Protein AF-A0A9Y3VYT7-F1 (afdb_monomer_lite)

pLDDT: mean 83.08, std 15.8, range [32.94, 96.81]

Sequence (176 aa):
MLEHIPSLMNGIKMIHVVSQYYNTSERMSSLLLKVTNQMISTLRSYLLQGVRRVWEHSRPVLLQRISDCCNLNAAYQRSFHSVRDKLRENPENRQFDFSENYIFGKFDSFCRHLEKMADMASTLESLAALQSMKVEGVEKICVRYQTIVSTTESKTCDVLDQRKLEVTSRGNNRIR

Foldseek 3Di:
DLVCLLVVLVVLVCCCQPPPVNVDQVNSLVVLQVVLVVLLVVLLCVCCPPHPFNVVDDLVVLVVSLVVLVSSLVSNVVSNVVSQVVQVVDVVTRHNPYDPCSNCVVSVVVSVLSVVVNVVSVVLVVCVVLVVDPDPPSVVVVVVSVVVVVVVRVVSRVVSVPVPPPVVVVPPDDDD

Structure (mmCIF, N/CA/C/O backbone):
data_AF-A0A9Y3VYT7-F1
#
_entry.id   AF-A0A9Y3VYT7-F1
#
loop_
_atom_site.group_PDB
_atom_site.id
_atom_site.type_symbol
_atom_site.label_atom_id
_atom_site.label_alt_id
_atom_site.label_comp_id
_atom_site.label_asym_id
_atom_site.label_entity_id
_atom_site.label_seq_id
_atom_site.pdbx_PDB_ins_code
_atom_site.Cartn_x
_atom_site.Cartn_y
_atom_site.Cartn_z
_atom_site.occupancy
_atom_site.B_iso_or_equiv
_atom_site.auth_seq_id
_atom_site.auth_comp_id
_atom_site.auth_asym_id
_atom_site.auth_atom_id
_atom_site.pdbx_PDB_model_num
ATOM 1 N N . MET A 1 1 ? -9.783 1.949 -9.240 1.00 70.00 1 MET A N 1
ATOM 2 C CA . MET A 1 1 ? -8.316 2.179 -9.141 1.00 70.00 1 MET A CA 1
ATOM 3 C C . MET A 1 1 ? -7.524 0.894 -9.363 1.00 70.00 1 MET A C 1
ATOM 5 O O . MET A 1 1 ? -6.633 0.910 -10.200 1.00 70.00 1 MET A O 1
ATOM 9 N N . LEU A 1 2 ? -7.868 -0.209 -8.683 1.00 82.19 2 LEU A N 1
ATOM 10 C CA . LEU A 1 2 ? -7.226 -1.523 -8.861 1.00 82.19 2 LEU A CA 1
ATOM 11 C C . LEU A 1 2 ? -7.170 -1.986 -10.329 1.00 82.19 2 LEU A C 1
ATOM 13 O O . LEU A 1 2 ? -6.118 -2.404 -10.800 1.00 82.19 2 LEU A O 1
ATOM 17 N N . GLU A 1 3 ? -8.264 -1.821 -11.073 1.00 87.38 3 GLU A N 1
ATOM 18 C CA . GLU A 1 3 ? -8.379 -2.224 -12.486 1.00 87.38 3 GLU A CA 1
ATOM 19 C C . GLU A 1 3 ? -7.433 -1.464 -13.431 1.00 87.38 3 GLU A C 1
ATOM 21 O O . GLU A 1 3 ? -7.074 -1.962 -14.494 1.00 87.38 3 GLU A O 1
ATOM 26 N N . HIS A 1 4 ? -6.984 -0.266 -13.046 1.00 90.38 4 HIS A N 1
ATOM 27 C CA . HIS A 1 4 ? -6.110 0.562 -13.880 1.00 90.38 4 HIS A CA 1
ATOM 28 C C . HIS A 1 4 ? -4.620 0.332 -13.609 1.00 90.38 4 HIS A C 1
ATOM 30 O O . HIS A 1 4 ? -3.787 0.793 -14.391 1.00 90.38 4 HIS A O 1
ATOM 36 N N . ILE A 1 5 ? -4.263 -0.388 -12.538 1.00 92.50 5 ILE A N 1
ATOM 37 C CA . ILE A 1 5 ? -2.865 -0.666 -12.184 1.00 92.50 5 ILE A CA 1
ATOM 38 C C . ILE A 1 5 ? -2.116 -1.378 -13.322 1.00 92.50 5 ILE A C 1
ATOM 40 O O . ILE A 1 5 ? -1.035 -0.902 -13.683 1.00 92.50 5 ILE A O 1
ATOM 44 N N . PRO A 1 6 ? -2.658 -2.446 -13.946 1.00 91.56 6 PRO A N 1
ATOM 45 C CA . PRO A 1 6 ? -1.970 -3.110 -15.052 1.00 91.56 6 PRO A CA 1
ATOM 46 C C . PRO A 1 6 ? -1.732 -2.181 -16.244 1.00 91.56 6 PRO A C 1
ATOM 48 O O . PRO A 1 6 ? -0.661 -2.202 -16.850 1.00 91.56 6 PRO A O 1
ATOM 51 N N . SER A 1 7 ? -2.708 -1.326 -16.568 1.00 92.88 7 SER A N 1
ATOM 52 C CA . SER A 1 7 ? -2.576 -0.345 -17.650 1.00 92.88 7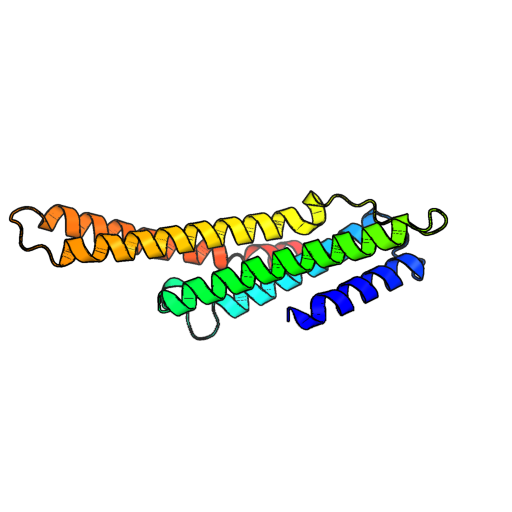 SER A CA 1
ATOM 53 C C . SER A 1 7 ? -1.491 0.687 -17.343 1.00 92.88 7 SER A C 1
ATOM 55 O O . SER A 1 7 ? -0.665 0.988 -18.204 1.00 92.88 7 SER A O 1
ATOM 57 N N . LEU A 1 8 ? -1.454 1.201 -16.110 1.00 94.00 8 LEU A N 1
ATOM 58 C CA . LEU A 1 8 ? -0.425 2.135 -15.660 1.00 94.00 8 LEU A CA 1
ATOM 59 C C . LEU A 1 8 ? 0.971 1.510 -15.755 1.00 94.00 8 LEU A C 1
ATOM 61 O O . LEU A 1 8 ? 1.879 2.121 -16.316 1.00 94.00 8 LEU A O 1
ATOM 65 N N . MET A 1 9 ? 1.140 0.286 -15.250 1.00 94.38 9 MET A N 1
ATOM 66 C CA . MET A 1 9 ? 2.433 -0.397 -15.271 1.00 94.38 9 MET A CA 1
ATOM 67 C C . MET A 1 9 ? 2.899 -0.704 -16.699 1.00 94.38 9 MET A C 1
ATOM 69 O O . MET A 1 9 ? 4.076 -0.542 -17.016 1.00 94.38 9 MET A O 1
ATOM 73 N N . ASN A 1 10 ? 1.983 -1.074 -17.596 1.00 92.06 10 ASN A N 1
ATOM 74 C CA . ASN A 1 10 ? 2.306 -1.222 -19.014 1.00 92.06 10 ASN A CA 1
ATOM 75 C C . ASN A 1 10 ? 2.723 0.110 -19.655 1.00 92.06 10 ASN A C 1
ATOM 77 O O . ASN A 1 10 ? 3.672 0.129 -20.435 1.00 92.06 10 ASN A O 1
ATOM 81 N N . GLY A 1 11 ? 2.087 1.230 -19.300 1.00 93.25 11 GLY A N 1
ATOM 82 C CA . GLY A 1 11 ? 2.525 2.560 -19.738 1.00 93.25 11 GLY A CA 1
ATOM 83 C C . GLY A 1 11 ? 3.944 2.891 -19.262 1.00 93.25 11 GLY A C 1
ATOM 84 O O . GLY A 1 11 ? 4.785 3.320 -20.048 1.00 93.25 11 GLY A O 1
ATOM 85 N N . ILE A 1 12 ? 4.244 2.599 -17.996 1.00 92.69 12 ILE A N 1
ATOM 86 C CA . ILE A 1 12 ? 5.577 2.737 -17.392 1.00 92.69 12 ILE A CA 1
ATOM 87 C C . ILE A 1 12 ? 6.609 1.867 -18.135 1.00 92.69 12 ILE A C 1
ATOM 89 O O . ILE A 1 12 ? 7.691 2.351 -18.473 1.00 92.69 12 ILE A O 1
ATOM 93 N N . LYS A 1 13 ? 6.262 0.620 -18.483 1.00 91.19 13 LYS A N 1
ATOM 94 C CA . LYS A 1 13 ? 7.087 -0.249 -19.341 1.00 91.19 13 LYS A CA 1
ATOM 95 C C . LYS A 1 13 ? 7.392 0.408 -20.686 1.00 91.19 13 LYS A C 1
ATOM 97 O O . LYS A 1 13 ? 8.549 0.455 -21.094 1.00 91.19 13 LYS A O 1
ATOM 102 N N . MET A 1 14 ? 6.371 0.930 -21.368 1.00 91.12 14 MET A N 1
ATOM 103 C CA . MET A 1 14 ? 6.549 1.579 -22.671 1.00 91.12 14 MET A CA 1
ATOM 104 C C . MET A 1 14 ? 7.465 2.801 -22.579 1.00 91.12 14 MET A C 1
ATOM 106 O O . MET A 1 14 ? 8.317 2.980 -23.445 1.00 91.12 14 MET A O 1
ATOM 110 N N . ILE A 1 15 ? 7.360 3.595 -21.509 1.00 90.81 15 ILE A N 1
ATOM 111 C CA . ILE A 1 15 ? 8.272 4.719 -21.259 1.00 90.81 15 ILE A CA 1
ATOM 112 C C . ILE A 1 15 ? 9.719 4.228 -21.149 1.00 90.81 15 ILE A C 1
ATOM 114 O O . ILE A 1 15 ? 10.595 4.812 -21.778 1.00 90.81 15 ILE A O 1
ATOM 118 N N . HIS A 1 16 ? 9.982 3.152 -20.406 1.00 87.44 16 HIS A N 1
ATOM 119 C CA . HIS A 1 16 ? 11.341 2.624 -20.246 1.00 87.44 16 HIS A CA 1
ATOM 120 C C . HIS A 1 16 ? 11.953 2.100 -21.557 1.00 87.44 16 HIS A C 1
ATOM 122 O O . HIS A 1 16 ? 13.146 2.280 -21.821 1.00 87.44 16 HIS A O 1
ATOM 128 N N . VAL A 1 17 ? 11.126 1.464 -22.391 1.00 84.69 17 VAL A N 1
ATOM 129 C CA . VAL A 1 17 ? 11.552 0.899 -23.678 1.00 84.69 17 VAL A CA 1
ATOM 130 C C . VAL A 1 17 ? 11.787 2.003 -24.714 1.00 84.69 17 VAL A C 1
ATOM 132 O O . VAL A 1 17 ? 12.823 2.010 -25.374 1.00 84.69 17 VAL A O 1
ATOM 135 N N . VAL A 1 18 ? 10.857 2.954 -24.844 1.00 86.56 18 VAL A N 1
ATOM 136 C CA . VAL A 1 18 ? 10.843 3.932 -25.948 1.00 86.56 18 VAL A CA 1
ATOM 137 C C . VAL A 1 18 ? 11.597 5.219 -25.608 1.00 86.56 18 VAL A C 1
ATOM 139 O O . VAL A 1 18 ? 12.217 5.829 -26.477 1.00 86.56 18 VAL A O 1
ATOM 142 N N . SER A 1 19 ? 11.556 5.673 -24.353 1.00 87.81 19 SER A N 1
ATOM 143 C CA . SER A 1 19 ? 12.139 6.963 -23.986 1.00 87.81 19 SER A CA 1
ATOM 144 C C . SER A 1 19 ? 13.664 6.910 -23.978 1.00 87.81 19 SER A C 1
ATOM 146 O O . SER A 1 19 ? 14.277 6.070 -23.320 1.00 87.81 19 SER A O 1
ATOM 148 N N . GLN A 1 20 ? 14.286 7.890 -24.633 1.00 84.38 20 GLN A N 1
ATOM 149 C CA . GLN A 1 20 ? 15.722 8.147 -24.510 1.00 84.38 20 GLN A CA 1
ATOM 150 C C . GLN A 1 20 ? 16.080 8.833 -23.185 1.00 84.38 20 GLN A C 1
ATOM 152 O O . GLN A 1 20 ? 17.221 8.762 -22.746 1.00 84.38 20 GLN A O 1
ATOM 157 N N . TYR A 1 21 ? 15.122 9.500 -22.531 1.00 84.81 21 TYR A N 1
ATOM 158 C CA . TYR A 1 21 ? 15.367 10.161 -21.252 1.00 84.81 21 TYR A CA 1
ATOM 159 C C . TYR A 1 21 ? 15.260 9.181 -20.081 1.00 84.81 21 TYR A C 1
ATOM 161 O O . TYR A 1 21 ? 16.102 9.222 -19.192 1.00 84.81 21 TYR A O 1
ATOM 169 N N . TYR A 1 22 ? 14.266 8.288 -20.078 1.00 83.31 22 TYR A N 1
ATOM 170 C CA . TYR A 1 22 ? 14.032 7.300 -19.008 1.00 83.31 22 TYR A CA 1
ATOM 171 C C . TYR A 1 22 ? 14.703 5.937 -19.262 1.00 83.31 22 TYR A C 1
ATOM 173 O O . TYR A 1 22 ? 14.264 4.909 -18.744 1.00 83.31 22 TYR A O 1
ATOM 181 N N . ASN A 1 23 ? 15.774 5.922 -20.056 1.00 78.50 23 ASN A N 1
ATOM 182 C CA . ASN A 1 23 ? 16.525 4.709 -20.382 1.00 78.50 23 ASN A CA 1
ATOM 183 C C . ASN A 1 23 ? 17.502 4.264 -19.279 1.00 78.50 23 ASN A C 1
ATOM 185 O O . ASN A 1 23 ? 18.042 3.167 -19.378 1.00 78.50 23 ASN A O 1
ATOM 189 N N . THR A 1 24 ? 17.728 5.080 -18.242 1.00 82.44 24 THR A N 1
ATOM 190 C CA . THR A 1 24 ? 18.590 4.735 -17.102 1.00 82.44 24 THR A CA 1
ATOM 191 C C . THR A 1 24 ? 17.787 4.257 -15.896 1.00 82.44 24 THR A C 1
ATOM 193 O O . THR A 1 24 ? 16.676 4.735 -15.631 1.00 82.44 24 THR A O 1
ATOM 196 N N . SER A 1 25 ? 18.385 3.360 -15.107 1.00 83.50 25 SER A N 1
ATOM 197 C CA . SER A 1 25 ? 17.766 2.816 -13.893 1.00 83.50 25 SER A CA 1
ATOM 198 C C . SER A 1 25 ? 17.425 3.890 -12.861 1.00 83.50 25 SER A C 1
ATOM 200 O O . SER A 1 25 ? 16.379 3.813 -12.220 1.00 83.50 25 SER A O 1
ATOM 202 N N . GLU A 1 26 ? 18.241 4.939 -12.741 1.00 86.06 26 GLU A N 1
ATOM 203 C CA . GLU A 1 26 ? 18.013 6.044 -11.800 1.00 86.06 26 GLU A CA 1
ATOM 204 C C . GLU A 1 26 ? 16.757 6.856 -12.134 1.00 86.06 26 GLU A C 1
ATOM 206 O O . GLU A 1 26 ? 15.909 7.114 -11.271 1.00 86.06 26 GLU A O 1
ATOM 211 N N . ARG A 1 27 ? 16.606 7.254 -13.404 1.00 88.75 27 ARG A N 1
ATOM 212 C CA . ARG A 1 27 ? 15.465 8.067 -13.848 1.00 88.75 27 ARG A CA 1
ATOM 213 C C . ARG A 1 27 ? 14.178 7.257 -13.818 1.00 88.75 27 ARG A C 1
ATOM 215 O O . ARG A 1 27 ? 13.133 7.794 -13.447 1.00 88.75 27 ARG A O 1
ATOM 222 N N . MET A 1 28 ? 14.263 5.971 -14.152 1.00 90.81 28 MET A N 1
ATOM 223 C CA . MET A 1 28 ? 13.125 5.063 -14.098 1.00 90.81 28 MET A CA 1
ATOM 224 C C . MET A 1 28 ? 12.676 4.784 -12.658 1.00 90.81 28 MET A C 1
ATOM 226 O O . MET A 1 28 ? 11.492 4.917 -12.344 1.00 90.81 28 MET A O 1
ATOM 230 N N . SER A 1 29 ? 13.620 4.518 -11.752 1.00 90.12 29 SER A N 1
ATOM 231 C CA . SER A 1 29 ? 13.342 4.370 -10.316 1.00 90.12 29 SER A CA 1
ATOM 232 C C . SER A 1 29 ? 12.733 5.645 -9.729 1.00 90.12 29 SER A C 1
ATOM 234 O O . SER A 1 29 ? 11.776 5.584 -8.961 1.00 90.12 29 SER A O 1
ATOM 236 N N . SER A 1 30 ? 13.216 6.819 -10.150 1.00 91.62 30 SER A N 1
ATOM 237 C CA . SER A 1 30 ? 12.652 8.114 -9.749 1.00 91.62 30 SER A CA 1
ATOM 238 C C . SER A 1 30 ? 11.216 8.319 -10.244 1.00 91.62 30 SER A C 1
ATOM 240 O O . SER A 1 30 ? 10.392 8.893 -9.529 1.00 91.62 30 SER A O 1
ATOM 242 N N . LEU A 1 31 ? 10.893 7.871 -11.464 1.00 92.62 31 LEU A N 1
ATOM 243 C CA . LEU A 1 31 ? 9.529 7.907 -12.000 1.00 92.62 31 LEU A CA 1
ATOM 244 C C . LEU A 1 31 ? 8.601 6.997 -11.188 1.00 92.62 31 LEU A C 1
ATOM 246 O O . LEU A 1 31 ? 7.555 7.452 -10.728 1.00 92.62 31 LEU A O 1
ATOM 250 N N . LEU A 1 32 ? 9.012 5.749 -10.963 1.00 93.56 32 LEU A N 1
ATOM 251 C CA . LEU A 1 32 ? 8.274 4.776 -10.157 1.00 93.56 32 LEU A CA 1
ATOM 252 C C . LEU A 1 32 ? 8.045 5.283 -8.727 1.00 93.56 32 LEU A C 1
ATOM 254 O O . LEU A 1 32 ? 6.921 5.235 -8.236 1.00 93.56 32 LEU A O 1
ATOM 258 N N . LEU A 1 33 ? 9.058 5.880 -8.094 1.00 93.62 33 LEU A N 1
ATOM 259 C CA . LEU A 1 33 ? 8.920 6.497 -6.774 1.00 93.62 33 LEU A CA 1
ATOM 260 C C . LEU A 1 33 ? 7.908 7.656 -6.776 1.00 93.62 33 LEU A C 1
ATOM 262 O O . LEU A 1 33 ? 7.128 7.809 -5.834 1.00 93.62 33 LEU A O 1
ATOM 266 N N . LYS A 1 34 ? 7.885 8.493 -7.822 1.00 93.81 34 LYS A N 1
ATOM 267 C CA . LYS A 1 34 ? 6.877 9.562 -7.954 1.00 93.81 34 LYS A CA 1
ATOM 268 C C . LYS A 1 34 ? 5.466 8.990 -8.086 1.00 93.81 34 LYS A C 1
ATOM 270 O O . LYS A 1 34 ? 4.557 9.501 -7.436 1.00 93.81 34 LYS A O 1
ATOM 275 N N . VAL A 1 35 ? 5.298 7.922 -8.866 1.00 94.75 35 VAL A N 1
ATOM 276 C CA . VAL A 1 35 ? 4.024 7.199 -8.994 1.00 94.75 35 VAL A CA 1
ATOM 277 C C . VAL A 1 35 ? 3.590 6.631 -7.641 1.00 94.75 35 VAL A C 1
ATOM 279 O O . VAL A 1 35 ? 2.467 6.900 -7.214 1.00 94.75 35 VAL A O 1
ATOM 282 N N . THR A 1 36 ? 4.484 5.951 -6.915 1.00 95.25 36 THR A N 1
ATOM 283 C CA . THR A 1 36 ? 4.203 5.431 -5.568 1.00 95.25 36 THR A CA 1
ATOM 284 C C . THR A 1 36 ? 3.755 6.544 -4.617 1.00 95.25 36 THR A C 1
ATOM 286 O O . THR A 1 36 ? 2.737 6.415 -3.937 1.00 95.25 36 THR A O 1
ATOM 289 N N . ASN A 1 37 ? 4.471 7.672 -4.579 1.00 93.56 37 ASN A N 1
ATOM 290 C CA . ASN A 1 37 ? 4.103 8.803 -3.722 1.00 93.56 37 ASN A CA 1
ATOM 291 C C . ASN A 1 37 ? 2.713 9.361 -4.064 1.00 93.56 37 ASN A C 1
ATOM 293 O O . ASN A 1 37 ? 1.942 9.690 -3.159 1.00 93.56 37 ASN A O 1
ATOM 297 N N . GLN A 1 38 ? 2.369 9.433 -5.352 1.00 93.62 38 GLN A N 1
ATOM 298 C CA . GLN A 1 38 ? 1.050 9.884 -5.785 1.00 93.62 38 GLN A CA 1
ATOM 299 C C . GLN A 1 38 ? -0.055 8.902 -5.371 1.00 93.62 38 GLN A C 1
ATOM 301 O O . GLN A 1 38 ? -1.115 9.339 -4.915 1.00 93.62 38 GLN A O 1
ATOM 306 N N . MET A 1 39 ? 0.188 7.590 -5.464 1.00 94.38 39 MET A N 1
ATOM 307 C CA . MET A 1 39 ? -0.745 6.567 -4.974 1.00 94.38 39 MET A CA 1
ATOM 308 C C . MET A 1 39 ? -0.988 6.710 -3.469 1.00 94.38 39 MET A C 1
ATOM 310 O O . MET A 1 39 ? -2.140 6.799 -3.050 1.00 94.38 39 MET A O 1
ATOM 314 N N . ILE A 1 40 ? 0.076 6.837 -2.667 1.00 93.69 40 ILE A N 1
ATOM 315 C CA . ILE A 1 40 ? -0.030 7.036 -1.211 1.00 93.69 40 ILE A CA 1
ATOM 316 C C . ILE A 1 40 ? -0.829 8.307 -0.892 1.00 93.69 40 ILE A C 1
ATOM 318 O O . ILE A 1 40 ? -1.710 8.287 -0.037 1.00 93.69 40 ILE A O 1
ATOM 322 N N . SER A 1 41 ? -0.556 9.417 -1.582 1.00 92.44 41 SER A N 1
ATOM 323 C CA . SER A 1 41 ? -1.279 10.681 -1.376 1.00 92.44 41 SER A CA 1
ATOM 324 C C . SER A 1 41 ? -2.775 10.561 -1.702 1.00 92.44 41 SER A C 1
ATOM 326 O O . SER A 1 41 ? -3.637 11.070 -0.975 1.00 92.44 41 SER A O 1
ATOM 328 N N . THR A 1 42 ? -3.097 9.817 -2.761 1.00 93.12 42 THR A N 1
ATOM 329 C CA . THR A 1 42 ? -4.483 9.542 -3.155 1.00 93.12 42 THR A CA 1
ATOM 330 C C . THR A 1 42 ? -5.181 8.661 -2.118 1.00 93.12 42 THR A C 1
ATOM 332 O O . THR A 1 42 ? -6.290 8.980 -1.696 1.00 93.12 42 THR A O 1
ATOM 335 N N . LEU A 1 43 ? -4.510 7.616 -1.624 1.00 93.62 43 LEU A N 1
ATOM 336 C CA . LEU A 1 43 ? -5.034 6.746 -0.568 1.00 93.62 43 LEU A CA 1
ATOM 337 C C . LEU A 1 43 ? -5.219 7.471 0.769 1.00 93.62 43 LEU A C 1
ATOM 339 O O . LEU A 1 43 ? -6.224 7.266 1.439 1.00 93.62 43 LEU A O 1
ATOM 343 N N . ARG A 1 44 ? -4.312 8.378 1.147 1.00 92.06 44 ARG A N 1
ATOM 344 C CA . ARG A 1 44 ? -4.496 9.245 2.325 1.00 92.06 44 ARG A CA 1
ATOM 345 C C . ARG A 1 44 ? -5.743 10.116 2.201 1.00 92.06 44 ARG A C 1
ATOM 347 O O . ARG A 1 44 ? -6.481 10.283 3.168 1.00 92.06 44 ARG A O 1
ATOM 354 N N . SER A 1 45 ? -5.992 10.661 1.012 1.00 91.69 45 SER A N 1
ATOM 355 C CA . SER A 1 45 ? -7.202 11.446 0.747 1.00 91.69 45 SER A CA 1
ATOM 356 C C . SER A 1 45 ? -8.458 10.575 0.806 1.00 91.69 45 SER A C 1
ATOM 358 O O . SER A 1 45 ? -9.453 10.985 1.395 1.00 91.69 45 SER A O 1
ATOM 360 N N . TYR A 1 46 ? -8.385 9.352 0.278 1.00 93.44 46 TYR A N 1
ATOM 361 C CA . TYR A 1 46 ? -9.450 8.357 0.378 1.00 93.44 46 TYR A CA 1
ATOM 362 C C . TYR A 1 46 ? -9.740 7.953 1.832 1.00 93.44 46 TYR A C 1
ATOM 364 O O . TYR A 1 46 ? -10.898 7.915 2.233 1.00 93.44 46 TYR A O 1
ATOM 372 N N . LEU A 1 47 ? -8.722 7.743 2.672 1.00 92.62 47 LEU A N 1
ATOM 373 C CA . LEU A 1 47 ? -8.904 7.436 4.097 1.00 92.62 47 LEU A CA 1
ATOM 374 C C . LEU A 1 47 ? -9.634 8.553 4.852 1.00 92.62 47 LEU A C 1
ATOM 376 O O . LEU A 1 47 ? -10.452 8.263 5.716 1.00 92.62 47 LEU A O 1
ATOM 380 N N . LEU A 1 48 ? -9.402 9.818 4.499 1.00 90.75 48 LEU A N 1
ATOM 381 C CA . LEU A 1 48 ? -10.050 10.977 5.128 1.00 90.75 48 LEU A CA 1
ATOM 382 C C . LEU A 1 48 ? -11.369 11.388 4.455 1.00 90.75 48 LEU A C 1
ATOM 384 O O . LEU A 1 48 ? -12.034 12.315 4.902 1.00 90.75 48 LEU A O 1
ATOM 388 N N . GLN A 1 49 ? -11.784 10.727 3.375 1.00 91.31 49 GLN A N 1
ATOM 389 C CA . GLN A 1 49 ? -12.971 11.144 2.634 1.00 91.31 49 GLN A CA 1
ATOM 390 C C . GLN A 1 49 ? -14.234 11.054 3.507 1.00 91.31 49 GLN A C 1
ATOM 392 O O . GLN A 1 49 ? -14.626 9.959 3.916 1.00 91.31 49 GLN A O 1
ATOM 397 N N . GLY A 1 50 ? -14.879 12.199 3.743 1.00 88.94 50 GLY A N 1
ATOM 398 C CA . GLY A 1 50 ? -16.115 12.315 4.524 1.00 88.94 50 GLY A CA 1
ATOM 399 C C . GLY A 1 50 ? -15.926 12.554 6.026 1.00 88.94 50 GLY A C 1
ATOM 400 O O . GLY A 1 50 ? -16.922 12.725 6.718 1.00 88.94 50 GLY A O 1
ATOM 401 N N . VAL A 1 51 ? -14.688 12.605 6.527 1.00 88.56 51 VAL A N 1
ATOM 402 C CA . VAL A 1 51 ? -14.374 12.824 7.950 1.00 88.56 51 VAL A CA 1
ATOM 403 C C . VAL A 1 51 ? -13.197 13.784 8.113 1.00 88.56 51 VAL A C 1
ATOM 405 O O . VAL A 1 51 ? -12.418 13.991 7.184 1.00 88.56 51 VAL A O 1
ATOM 408 N N . ARG A 1 52 ? -13.034 14.380 9.297 1.00 85.56 52 ARG A N 1
ATOM 409 C CA . ARG A 1 52 ? -11.844 15.185 9.617 1.00 85.56 52 ARG A CA 1
ATOM 410 C C . ARG A 1 52 ? -10.704 14.317 10.127 1.00 85.56 52 ARG A C 1
ATOM 412 O O . ARG A 1 52 ? -9.545 14.618 9.852 1.00 85.56 52 ARG A O 1
ATOM 419 N N . ARG A 1 53 ? -11.028 13.250 10.857 1.00 85.31 53 ARG A N 1
ATOM 420 C CA . ARG A 1 53 ? -10.058 12.308 11.429 1.00 85.31 53 ARG A CA 1
ATOM 421 C C . ARG A 1 53 ? -10.434 10.888 11.049 1.00 85.31 53 ARG A C 1
ATOM 423 O O . ARG A 1 53 ? -11.604 10.537 11.029 1.00 85.31 53 ARG A O 1
ATOM 430 N N . VAL A 1 54 ? -9.440 10.039 10.806 1.00 88.12 54 VAL A N 1
ATOM 431 C CA . VAL A 1 54 ? -9.683 8.646 10.389 1.00 88.12 54 VAL A CA 1
ATOM 432 C C . VAL A 1 54 ? -10.456 7.829 11.435 1.00 88.12 54 VAL A C 1
ATOM 434 O O . VAL A 1 54 ? -11.224 6.947 11.062 1.00 88.12 54 VAL A O 1
ATOM 437 N N . TRP A 1 55 ? -10.326 8.168 12.719 1.00 87.69 55 TRP A N 1
ATOM 438 C CA . TRP A 1 55 ? -11.071 7.544 13.821 1.00 87.69 55 TRP A CA 1
ATOM 439 C C . TRP A 1 55 ? -12.552 7.928 13.891 1.00 87.69 55 TRP A C 1
ATOM 441 O O . TRP A 1 55 ? -13.300 7.297 14.622 1.00 87.69 55 TRP A O 1
ATOM 451 N N . GLU A 1 56 ? -12.993 8.931 13.126 1.00 88.88 56 GLU A N 1
ATOM 452 C CA . GLU A 1 56 ? -14.414 9.296 13.044 1.00 88.88 56 GLU A CA 1
ATOM 453 C C . GLU A 1 56 ? -15.208 8.331 12.145 1.00 88.88 56 GLU A C 1
ATOM 455 O O . GLU A 1 56 ? -16.438 8.356 12.146 1.00 88.88 56 GLU A O 1
ATOM 460 N N . HIS A 1 57 ? -14.532 7.469 11.374 1.00 90.56 57 HIS A N 1
ATOM 461 C CA . HIS A 1 57 ? -15.203 6.395 10.642 1.00 90.56 57 HIS A CA 1
ATOM 462 C C . HIS A 1 57 ? -15.731 5.327 11.592 1.00 90.56 57 HIS A C 1
ATOM 464 O O . HIS A 1 57 ? -15.093 4.983 12.585 1.00 90.56 57 HIS A O 1
ATOM 470 N N . SER A 1 58 ? -16.846 4.696 11.218 1.00 91.31 58 SER A N 1
ATOM 471 C CA . SER A 1 58 ? -17.233 3.439 11.857 1.00 91.31 58 SER A CA 1
ATOM 472 C C . SER A 1 58 ? -16.160 2.372 11.611 1.00 91.31 58 SER A C 1
ATOM 474 O O . SER A 1 58 ? -15.535 2.334 10.546 1.00 91.31 58 SER A O 1
ATOM 476 N N . ARG A 1 59 ? -15.958 1.468 12.577 1.00 89.38 59 ARG A N 1
ATOM 477 C CA . ARG A 1 59 ? -14.952 0.396 12.476 1.00 89.38 59 ARG A CA 1
ATOM 478 C C . ARG A 1 59 ? -15.054 -0.409 11.168 1.00 89.38 59 ARG A C 1
ATOM 480 O O . ARG A 1 59 ? -14.018 -0.569 10.527 1.00 89.38 59 ARG A O 1
ATOM 487 N N . PRO A 1 60 ? -16.240 -0.861 10.707 1.00 93.69 60 PRO A N 1
ATOM 488 C CA . PRO A 1 60 ? -16.347 -1.585 9.439 1.00 93.69 60 PRO A CA 1
ATOM 489 C C . PRO A 1 60 ? -15.826 -0.775 8.246 1.00 93.69 60 PRO A C 1
ATOM 491 O O . PRO A 1 60 ? -15.106 -1.306 7.405 1.00 93.69 60 PRO A O 1
ATOM 494 N N . VAL A 1 61 ? -16.133 0.526 8.198 1.00 94.75 61 VAL A N 1
ATOM 495 C CA . VAL A 1 61 ? -15.670 1.418 7.128 1.00 94.75 61 VAL A CA 1
ATOM 496 C C . VAL A 1 61 ? -14.162 1.632 7.218 1.00 94.75 61 VAL A C 1
ATOM 498 O O . VAL A 1 61 ? -13.478 1.557 6.199 1.00 94.75 61 VAL A O 1
ATOM 501 N N . LEU A 1 62 ? -13.625 1.858 8.419 1.00 93.50 62 LEU A N 1
ATOM 502 C CA . LEU A 1 62 ? -12.188 2.023 8.632 1.00 93.50 62 LEU A CA 1
ATOM 503 C C . LEU A 1 62 ? -11.406 0.784 8.175 1.00 93.50 62 LEU A C 1
ATOM 505 O O . LEU A 1 62 ? -10.463 0.908 7.394 1.00 93.50 62 LEU A O 1
ATOM 509 N N . LEU A 1 63 ? -11.822 -0.404 8.621 1.00 94.62 63 LEU A N 1
ATOM 510 C CA . LEU A 1 63 ? -11.187 -1.670 8.254 1.00 94.62 63 LEU A CA 1
ATOM 511 C C . LEU A 1 63 ? -11.264 -1.929 6.748 1.00 94.62 63 LEU A C 1
ATOM 513 O O . LEU A 1 63 ? -10.259 -2.314 6.150 1.00 94.62 63 LEU A O 1
ATOM 517 N N . GLN A 1 64 ? -12.412 -1.653 6.122 1.00 96.00 64 GLN A N 1
ATOM 518 C CA . GLN A 1 64 ? -12.560 -1.782 4.674 1.00 96.00 64 GLN A CA 1
ATOM 519 C C . GLN A 1 64 ? -11.587 -0.861 3.931 1.00 96.00 64 GLN A C 1
ATOM 521 O O . GLN A 1 64 ? -10.852 -1.315 3.058 1.00 96.00 64 GLN A O 1
ATOM 526 N N . ARG A 1 65 ? -11.514 0.420 4.312 1.00 95.62 65 ARG A N 1
ATOM 527 C CA . ARG A 1 65 ? -10.615 1.378 3.652 1.00 95.62 65 ARG A CA 1
ATOM 528 C C . ARG A 1 65 ? -9.142 1.018 3.833 1.00 95.62 65 ARG A C 1
ATOM 530 O O . ARG A 1 65 ? -8.354 1.210 2.908 1.00 95.62 65 ARG A O 1
ATOM 537 N N . ILE A 1 66 ? -8.762 0.503 5.004 1.00 95.62 66 ILE A N 1
ATOM 538 C CA . ILE A 1 66 ? -7.410 -0.012 5.262 1.00 95.62 66 ILE A CA 1
ATOM 539 C C . ILE A 1 66 ? -7.119 -1.208 4.348 1.00 95.62 66 ILE A C 1
ATOM 541 O O . ILE A 1 66 ? -6.085 -1.219 3.679 1.00 95.62 66 ILE A O 1
ATOM 545 N N . SER A 1 67 ? -8.049 -2.162 4.255 1.00 96.62 67 SER A N 1
ATOM 546 C CA . SER A 1 67 ? -7.929 -3.315 3.357 1.00 96.62 67 SER A CA 1
ATOM 547 C C . SER A 1 67 ? -7.755 -2.879 1.900 1.00 96.62 67 SER A C 1
ATOM 549 O O . SER A 1 67 ? -6.836 -3.341 1.226 1.00 96.62 67 SER A O 1
ATOM 551 N N . ASP A 1 68 ? -8.551 -1.917 1.429 1.00 96.00 68 ASP A N 1
ATOM 552 C CA . ASP A 1 68 ? -8.452 -1.375 0.071 1.00 96.00 68 ASP A CA 1
ATOM 553 C C . ASP A 1 68 ? -7.076 -0.745 -0.207 1.00 96.00 68 ASP A C 1
ATOM 555 O O . ASP A 1 68 ? -6.515 -0.928 -1.292 1.00 96.00 68 ASP A O 1
ATOM 559 N N . CYS A 1 69 ? -6.489 -0.053 0.778 1.00 95.75 69 CYS A N 1
ATOM 560 C CA . CYS A 1 69 ? -5.136 0.501 0.675 1.00 95.75 69 CYS A CA 1
ATOM 561 C C . CYS A 1 69 ? -4.079 -0.602 0.508 1.00 95.75 69 CYS A C 1
ATOM 563 O O . CYS A 1 69 ? -3.239 -0.517 -0.394 1.00 95.75 69 CYS A O 1
ATOM 565 N N . CYS A 1 70 ? -4.132 -1.642 1.346 1.00 96.56 70 CYS A N 1
ATOM 566 C CA . CYS A 1 70 ? -3.204 -2.773 1.279 1.00 96.56 70 CYS A CA 1
ATOM 567 C C . CYS A 1 70 ? -3.366 -3.555 -0.035 1.00 96.56 70 CYS A C 1
ATOM 569 O O . CYS A 1 70 ? -2.377 -3.890 -0.691 1.00 96.56 70 CYS A O 1
ATOM 571 N N . ASN A 1 71 ? -4.608 -3.764 -0.481 1.00 96.75 71 ASN A N 1
ATOM 572 C CA . ASN A 1 71 ? -4.921 -4.417 -1.752 1.00 96.75 71 ASN A CA 1
ATOM 573 C C . ASN A 1 71 ? -4.366 -3.637 -2.949 1.00 96.75 71 ASN A C 1
ATOM 575 O O . ASN A 1 71 ? -3.862 -4.246 -3.898 1.00 96.75 71 ASN A O 1
ATOM 579 N N . LEU A 1 72 ? -4.413 -2.299 -2.907 1.00 96.19 72 LEU A N 1
ATOM 580 C CA . LEU A 1 72 ? -3.820 -1.455 -3.944 1.00 96.19 72 LEU A CA 1
ATOM 581 C C . LEU A 1 72 ? -2.299 -1.643 -4.018 1.00 96.19 72 LEU A C 1
ATOM 583 O O . LEU A 1 72 ? -1.770 -1.826 -5.115 1.00 96.19 72 LEU A O 1
ATOM 587 N N . ASN A 1 73 ? -1.608 -1.649 -2.873 1.00 96.75 73 ASN A N 1
ATOM 588 C CA . ASN A 1 73 ? -0.163 -1.892 -2.823 1.00 96.75 73 ASN A CA 1
ATOM 589 C C . ASN A 1 73 ? 0.189 -3.284 -3.375 1.00 96.75 73 ASN A C 1
ATOM 591 O O . ASN A 1 73 ? 1.040 -3.415 -4.254 1.00 96.75 73 ASN A O 1
ATOM 595 N N . ALA A 1 74 ? -0.537 -4.318 -2.941 1.00 96.81 74 ALA A N 1
ATOM 596 C CA . ALA A 1 74 ? -0.330 -5.684 -3.409 1.00 96.81 74 ALA A CA 1
ATOM 597 C C . ALA A 1 74 ? -0.580 -5.830 -4.920 1.00 96.81 74 ALA A C 1
ATOM 599 O O . ALA A 1 74 ? 0.156 -6.526 -5.617 1.00 96.81 74 ALA A O 1
ATOM 600 N N . ALA A 1 75 ? -1.616 -5.187 -5.464 1.00 96.69 75 ALA A N 1
ATOM 601 C CA . ALA A 1 75 ? -1.871 -5.180 -6.904 1.00 96.69 75 ALA A CA 1
ATOM 602 C C . ALA A 1 75 ? -0.775 -4.434 -7.683 1.00 96.69 75 ALA A C 1
ATOM 604 O O . ALA A 1 75 ? -0.366 -4.890 -8.752 1.00 96.69 75 ALA A O 1
ATOM 605 N N . TYR A 1 76 ? -0.271 -3.323 -7.141 1.00 96.38 76 TYR A N 1
ATOM 606 C CA . TYR A 1 76 ? 0.809 -2.543 -7.742 1.00 96.38 76 TYR A CA 1
ATOM 607 C C . TYR A 1 76 ? 2.110 -3.347 -7.844 1.00 96.38 76 TYR A C 1
ATOM 609 O O . TYR A 1 76 ? 2.674 -3.446 -8.936 1.00 96.38 76 TYR A O 1
ATOM 617 N N . GLN A 1 77 ? 2.525 -4.000 -6.756 1.00 96.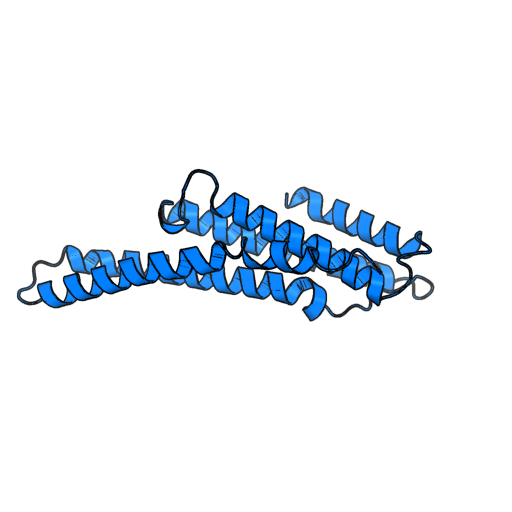69 77 GLN A N 1
ATOM 618 C CA . GLN A 1 77 ? 3.709 -4.866 -6.738 1.00 96.69 77 GLN A CA 1
ATOM 619 C C . GLN A 1 77 ? 3.552 -6.069 -7.671 1.00 96.69 77 GLN A C 1
ATOM 621 O O . GLN A 1 77 ? 4.411 -6.301 -8.518 1.00 96.69 77 GLN A O 1
ATOM 626 N N . ARG A 1 78 ? 2.405 -6.765 -7.624 1.00 96.19 78 ARG A N 1
ATOM 627 C CA . ARG A 1 78 ? 2.118 -7.880 -8.546 1.00 96.19 78 ARG A CA 1
ATOM 628 C C . ARG A 1 78 ? 2.215 -7.460 -10.009 1.00 96.19 78 ARG A C 1
ATOM 630 O O . ARG A 1 78 ? 2.778 -8.184 -10.828 1.00 96.19 78 ARG A O 1
ATOM 637 N N . SER A 1 79 ? 1.680 -6.290 -10.354 1.00 95.56 79 SER A N 1
ATOM 638 C CA . SER A 1 79 ? 1.758 -5.790 -11.724 1.00 95.56 79 SER A CA 1
ATOM 639 C C . SER A 1 79 ? 3.187 -5.437 -12.129 1.00 95.56 79 SER A C 1
ATOM 641 O O . SER A 1 79 ? 3.550 -5.672 -13.282 1.00 95.56 79 SER A O 1
ATOM 643 N N . PHE A 1 80 ? 3.985 -4.877 -11.217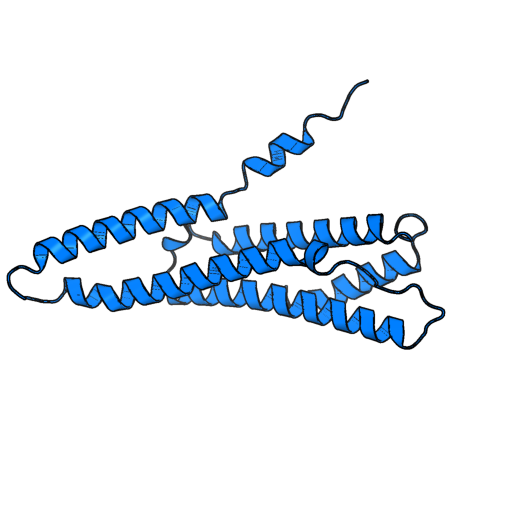 1.00 94.62 80 PHE A N 1
ATOM 644 C CA . PHE A 1 80 ? 5.400 -4.599 -11.455 1.00 94.62 80 PHE A CA 1
ATOM 645 C C . PHE A 1 80 ? 6.181 -5.890 -11.718 1.00 94.62 80 PHE A C 1
ATOM 647 O O . PHE A 1 80 ? 6.872 -5.987 -12.732 1.00 94.62 80 PHE A O 1
ATOM 654 N N . HIS A 1 81 ? 6.019 -6.899 -10.857 1.00 94.75 81 HIS A N 1
ATOM 655 C CA . HIS A 1 81 ? 6.672 -8.200 -11.018 1.00 94.75 81 HIS A CA 1
ATOM 656 C C . HIS A 1 81 ? 6.259 -8.876 -12.322 1.00 94.75 81 HIS A C 1
ATOM 658 O O . HIS A 1 81 ? 7.128 -9.289 -13.078 1.00 94.75 81 HIS A O 1
ATOM 664 N N . SER A 1 82 ? 4.966 -8.869 -12.662 1.00 94.38 82 SER A N 1
ATOM 665 C CA . SER A 1 82 ? 4.482 -9.436 -13.927 1.00 94.38 82 SER A CA 1
ATOM 666 C C . SER A 1 82 ? 5.116 -8.776 -15.158 1.00 94.38 82 SER A C 1
ATOM 668 O O . SER A 1 82 ? 5.458 -9.462 -16.120 1.00 94.38 82 SER A O 1
ATOM 670 N N . VAL A 1 83 ? 5.291 -7.450 -15.151 1.00 92.00 83 VAL A N 1
ATOM 671 C CA . VAL A 1 83 ? 5.975 -6.746 -16.247 1.00 92.00 83 VAL A CA 1
ATOM 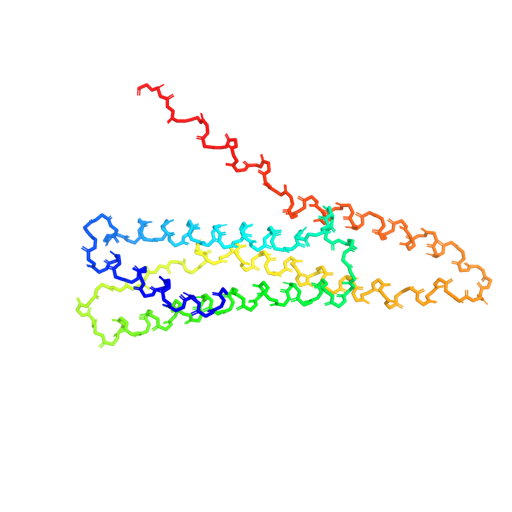672 C C . VAL A 1 83 ? 7.464 -7.074 -16.277 1.00 92.00 83 VAL A C 1
ATOM 674 O O . VAL A 1 83 ? 8.006 -7.299 -17.358 1.00 92.00 83 VAL A O 1
ATOM 677 N N . ARG A 1 84 ? 8.118 -7.131 -15.115 1.00 90.88 84 ARG A N 1
ATOM 678 C CA . ARG A 1 84 ? 9.530 -7.507 -15.012 1.00 90.88 84 ARG A CA 1
ATOM 679 C C . ARG A 1 84 ? 9.775 -8.918 -15.541 1.00 90.88 84 ARG A C 1
ATOM 681 O O . ARG A 1 84 ? 10.713 -9.112 -16.303 1.00 90.88 84 ARG A O 1
ATOM 688 N N . ASP A 1 85 ? 8.934 -9.877 -15.178 1.00 91.88 85 ASP A N 1
ATOM 689 C CA . ASP A 1 85 ? 9.107 -11.271 -15.585 1.00 91.88 85 ASP A CA 1
ATOM 690 C C . ASP A 1 85 ? 8.915 -11.436 -17.100 1.00 91.88 85 ASP A C 1
ATOM 692 O O . ASP A 1 85 ? 9.735 -12.076 -17.748 1.00 91.88 85 ASP A O 1
ATOM 696 N N . LYS A 1 86 ? 7.953 -10.723 -17.702 1.00 89.88 86 LYS A N 1
ATOM 697 C CA . LYS A 1 86 ? 7.803 -10.661 -19.169 1.00 89.88 86 LYS A CA 1
ATOM 698 C C . LYS A 1 86 ? 9.007 -10.045 -19.885 1.00 89.88 86 LYS A C 1
ATOM 700 O O . LYS A 1 86 ? 9.298 -10.405 -21.018 1.00 89.88 86 LYS A O 1
ATOM 705 N N . LEU A 1 87 ? 9.695 -9.082 -19.268 1.00 87.81 87 LEU A N 1
ATOM 706 C CA . LEU A 1 87 ? 10.917 -8.511 -19.850 1.00 87.81 87 LEU A CA 1
ATOM 707 C C . LEU A 1 87 ? 12.090 -9.497 -19.791 1.00 87.81 87 LEU A C 1
ATOM 709 O O . LEU A 1 87 ? 12.924 -9.486 -20.692 1.00 87.81 87 LEU A O 1
ATOM 713 N N . ARG A 1 88 ? 12.121 -10.380 -18.787 1.00 88.94 88 ARG A N 1
ATOM 714 C CA . ARG A 1 88 ? 13.154 -11.417 -18.642 1.00 88.94 88 ARG A CA 1
ATOM 715 C C . ARG A 1 88 ? 13.042 -12.531 -19.679 1.00 88.94 88 ARG A C 1
ATOM 717 O O . ARG A 1 88 ? 14.050 -13.154 -19.988 1.00 88.94 88 ARG A O 1
ATOM 724 N N . GLU A 1 89 ? 11.853 -12.757 -20.239 1.00 90.69 89 GLU A N 1
ATOM 725 C CA . GLU A 1 89 ? 11.639 -13.725 -21.327 1.00 90.69 89 GLU A CA 1
ATOM 726 C C . GLU A 1 89 ? 12.429 -13.372 -22.599 1.00 90.69 89 GLU A C 1
ATOM 728 O O . GLU A 1 89 ? 12.726 -14.253 -23.402 1.00 90.69 89 GLU A O 1
ATOM 733 N N . ASN A 1 90 ? 12.797 -12.099 -22.784 1.00 86.94 90 ASN A N 1
ATOM 734 C CA . ASN A 1 90 ? 13.624 -11.656 -23.900 1.00 86.94 90 ASN A CA 1
ATOM 735 C C . ASN A 1 90 ? 14.812 -10.811 -23.393 1.00 86.94 90 ASN A C 1
ATOM 737 O O . ASN A 1 90 ? 14.649 -9.605 -23.174 1.00 86.94 90 ASN A O 1
ATOM 741 N N . PRO A 1 91 ? 16.002 -11.422 -23.227 1.00 84.19 91 PRO A N 1
ATOM 742 C CA . PRO A 1 91 ? 17.186 -10.763 -22.673 1.00 84.19 91 PRO A CA 1
ATOM 743 C C . PRO A 1 91 ? 17.687 -9.554 -23.472 1.00 84.19 91 PRO A C 1
ATOM 745 O O . PRO A 1 91 ? 18.322 -8.677 -22.893 1.00 84.19 91 PRO A O 1
ATOM 748 N N . GLU A 1 92 ? 17.372 -9.471 -24.768 1.00 83.69 92 GLU A N 1
ATOM 749 C CA . GLU A 1 92 ? 17.746 -8.339 -25.629 1.00 83.69 92 GLU A CA 1
ATOM 750 C C . GLU A 1 92 ? 17.002 -7.046 -25.245 1.00 83.69 92 GLU A C 1
ATOM 752 O O . GLU A 1 92 ? 17.431 -5.936 -25.569 1.00 83.69 92 GLU A O 1
ATOM 757 N N . ASN A 1 93 ? 15.876 -7.165 -24.533 1.00 82.12 93 ASN A N 1
ATOM 758 C CA . ASN A 1 93 ? 15.145 -6.013 -24.027 1.00 82.12 93 ASN A CA 1
ATOM 759 C C . ASN A 1 93 ? 15.816 -5.425 -22.783 1.00 82.12 93 ASN A C 1
ATOM 761 O O . ASN A 1 93 ? 16.418 -6.119 -21.964 1.00 82.12 93 ASN A O 1
ATOM 765 N N . ARG A 1 94 ? 15.610 -4.121 -22.572 1.00 82.38 94 ARG A N 1
ATOM 766 C CA . ARG A 1 94 ? 15.992 -3.472 -21.313 1.00 82.38 94 ARG A CA 1
ATOM 767 C C . ARG A 1 94 ? 15.227 -4.081 -20.141 1.00 82.38 94 ARG A C 1
ATOM 769 O O . ARG A 1 94 ? 13.999 -4.184 -20.176 1.00 82.38 94 ARG A O 1
ATOM 776 N N . GLN A 1 95 ? 15.967 -4.439 -19.100 1.00 85.25 95 GLN A N 1
ATOM 777 C CA . GLN A 1 95 ? 15.441 -5.142 -17.938 1.00 85.25 95 GLN A CA 1
ATOM 778 C C . GLN A 1 95 ? 14.980 -4.178 -16.839 1.00 85.25 95 GLN A C 1
ATOM 780 O O . GLN A 1 95 ? 15.574 -3.125 -16.611 1.00 85.25 95 GLN A O 1
ATOM 785 N N . PHE A 1 96 ? 13.929 -4.573 -16.119 1.00 82.50 96 PHE A N 1
ATOM 786 C CA . PHE A 1 96 ? 13.453 -3.887 -14.913 1.00 82.50 96 PHE A CA 1
ATOM 787 C C . PHE A 1 96 ? 14.265 -4.335 -13.692 1.00 82.50 96 PHE A C 1
ATOM 789 O O . PHE A 1 96 ? 13.768 -5.059 -12.826 1.00 82.50 96 PHE A O 1
ATOM 796 N N . ASP A 1 97 ? 15.528 -3.919 -13.645 1.00 81.81 97 ASP A N 1
ATOM 797 C CA . ASP A 1 97 ? 16.425 -4.194 -12.522 1.00 81.81 97 ASP A CA 1
ATOM 798 C C . ASP A 1 97 ? 16.545 -2.959 -11.621 1.00 81.81 97 ASP A C 1
ATOM 800 O O . ASP A 1 97 ? 17.474 -2.152 -11.710 1.00 81.81 97 ASP A O 1
ATOM 804 N N . PHE A 1 98 ? 15.507 -2.749 -10.811 1.00 85.75 98 PHE A N 1
ATOM 805 C CA . PHE A 1 98 ? 15.387 -1.606 -9.910 1.00 85.75 98 PHE A CA 1
ATOM 806 C C . PHE A 1 98 ? 15.239 -2.085 -8.469 1.00 85.75 98 PHE A C 1
ATOM 808 O O . PHE A 1 98 ? 14.632 -3.122 -8.204 1.00 85.75 98 PHE A O 1
ATOM 815 N N . SER A 1 99 ? 15.729 -1.282 -7.522 1.00 88.94 99 SER A N 1
ATOM 816 C CA . SER A 1 99 ? 15.542 -1.560 -6.098 1.00 88.94 99 SER A CA 1
ATOM 817 C C . SER A 1 99 ? 14.064 -1.457 -5.719 1.00 88.94 99 SER A C 1
ATOM 819 O O . SER A 1 99 ? 13.494 -0.367 -5.642 1.00 88.94 99 SER A O 1
ATOM 821 N N . GLU A 1 100 ? 13.448 -2.603 -5.438 1.00 92.31 100 GLU A N 1
ATOM 822 C CA . GLU A 1 100 ? 12.065 -2.684 -4.964 1.00 92.31 100 GLU A CA 1
ATOM 823 C C . GLU A 1 100 ? 11.862 -1.893 -3.671 1.00 92.31 100 GLU A C 1
ATOM 825 O O . GLU A 1 100 ? 10.893 -1.148 -3.549 1.00 92.31 100 GLU A O 1
ATOM 830 N N . ASN A 1 101 ? 12.823 -1.950 -2.745 1.00 92.31 101 ASN A N 1
ATOM 831 C CA . ASN A 1 101 ? 12.770 -1.181 -1.502 1.00 92.31 101 ASN A CA 1
ATOM 832 C C . ASN A 1 101 ? 12.704 0.330 -1.754 1.00 92.31 101 ASN A C 1
ATOM 834 O O . ASN A 1 101 ? 12.006 1.041 -1.031 1.00 92.31 101 ASN A O 1
ATOM 838 N N . TYR A 1 102 ? 13.393 0.825 -2.785 1.00 91.19 102 TYR A N 1
ATOM 839 C CA . TYR A 1 102 ? 13.336 2.237 -3.157 1.00 91.19 102 TYR A CA 1
ATOM 840 C C . TYR A 1 102 ? 11.957 2.632 -3.703 1.00 91.19 102 TYR A C 1
ATOM 842 O O . TYR A 1 102 ? 11.484 3.738 -3.450 1.00 91.19 102 TYR A O 1
ATOM 850 N N . ILE A 1 103 ? 11.292 1.729 -4.429 1.00 93.62 103 ILE A N 1
ATOM 851 C CA . ILE A 1 103 ? 10.007 1.996 -5.083 1.00 93.62 103 ILE A CA 1
ATOM 852 C C . ILE A 1 103 ? 8.829 1.795 -4.125 1.00 93.62 103 ILE A C 1
ATOM 854 O O . ILE A 1 103 ? 7.935 2.641 -4.082 1.00 93.62 103 ILE A O 1
ATOM 858 N N . PHE A 1 104 ? 8.812 0.684 -3.386 1.00 95.38 104 PHE A N 1
ATOM 859 C CA . PHE A 1 104 ? 7.668 0.214 -2.599 1.00 95.38 104 PHE A CA 1
ATOM 860 C C . PHE A 1 104 ? 7.836 0.425 -1.099 1.00 95.38 104 PHE A C 1
ATOM 862 O O . PHE A 1 104 ? 6.831 0.548 -0.405 1.00 95.38 104 PHE A O 1
ATOM 869 N N . GLY A 1 105 ? 9.061 0.578 -0.585 1.00 94.81 105 GLY A N 1
ATOM 870 C CA . GLY A 1 105 ? 9.313 0.568 0.861 1.00 94.81 105 GLY A CA 1
ATOM 871 C C . GLY A 1 105 ? 8.509 1.611 1.648 1.00 94.81 105 GLY A C 1
ATOM 872 O O . GLY A 1 105 ? 8.044 1.338 2.758 1.00 94.81 105 GLY A O 1
ATOM 873 N N . LYS A 1 106 ? 8.261 2.793 1.061 1.00 92.75 106 LYS A N 1
ATOM 874 C CA . LYS A 1 106 ? 7.387 3.817 1.662 1.00 92.75 106 LYS A CA 1
ATOM 875 C C . LYS A 1 106 ? 5.914 3.390 1.679 1.00 92.75 106 LYS A C 1
ATOM 877 O O . LYS A 1 106 ? 5.219 3.669 2.654 1.00 92.75 106 LYS A O 1
ATOM 882 N N . PHE A 1 107 ? 5.443 2.716 0.633 1.00 96.12 107 PHE A N 1
ATOM 883 C CA . PHE A 1 107 ? 4.074 2.208 0.543 1.00 96.12 107 PHE A CA 1
ATOM 884 C C . PHE A 1 107 ? 3.866 1.012 1.484 1.00 96.12 107 PHE A C 1
ATOM 886 O O . PHE A 1 107 ? 2.872 0.969 2.204 1.00 96.12 107 PHE A O 1
ATOM 893 N N . ASP A 1 108 ? 4.844 0.113 1.592 1.00 96.31 108 ASP A N 1
ATOM 894 C CA . ASP A 1 108 ? 4.800 -0.994 2.553 1.00 96.31 108 ASP A CA 1
ATOM 895 C C . ASP A 1 108 ? 4.773 -0.483 3.992 1.00 96.31 108 ASP A C 1
ATOM 897 O O . ASP A 1 108 ? 4.002 -0.961 4.820 1.00 96.31 108 ASP A O 1
ATOM 901 N N . SER A 1 109 ? 5.586 0.533 4.297 1.00 94.19 109 SER A N 1
ATOM 902 C CA . SER A 1 109 ? 5.577 1.183 5.611 1.00 94.19 109 SER A CA 1
ATOM 903 C C . SER A 1 109 ? 4.228 1.833 5.919 1.00 94.19 109 SER A C 1
ATOM 905 O O . SER A 1 109 ? 3.722 1.715 7.035 1.00 94.19 109 SER A O 1
ATOM 907 N N . PHE A 1 110 ? 3.614 2.469 4.918 1.00 93.94 110 PHE A N 1
ATOM 908 C CA . PHE A 1 110 ? 2.269 3.019 5.033 1.00 93.94 110 PHE A CA 1
ATOM 909 C C . PHE A 1 110 ? 1.229 1.925 5.319 1.00 93.94 110 PHE A C 1
ATOM 911 O O . PHE A 1 110 ? 0.474 2.067 6.276 1.00 93.94 110 PHE A O 1
ATOM 918 N N . CYS A 1 111 ? 1.235 0.812 4.578 1.00 95.94 111 CYS A N 1
ATOM 919 C CA . CYS A 1 111 ? 0.314 -0.309 4.808 1.00 95.94 111 CYS A CA 1
ATOM 920 C C . CYS A 1 111 ? 0.493 -0.919 6.207 1.00 95.94 111 CYS A C 1
ATOM 922 O O . CYS A 1 111 ? -0.484 -1.046 6.938 1.00 95.94 111 CYS A O 1
ATOM 924 N N . ARG A 1 112 ? 1.737 -1.167 6.643 1.00 94.94 112 ARG A N 1
ATOM 925 C CA . ARG A 1 112 ? 2.027 -1.655 8.006 1.00 94.94 112 ARG A CA 1
ATOM 926 C C . ARG A 1 112 ? 1.523 -0.715 9.096 1.00 94.94 112 ARG A C 1
ATOM 928 O O . ARG A 1 112 ? 1.165 -1.157 10.185 1.00 94.94 112 ARG A O 1
ATOM 935 N N . HIS A 1 113 ? 1.543 0.595 8.851 1.00 91.69 113 HIS A N 1
ATOM 936 C CA . HIS A 1 113 ? 0.979 1.554 9.796 1.00 91.69 113 HIS A CA 1
ATOM 937 C C . HIS A 1 113 ? -0.545 1.420 9.872 1.00 91.69 113 HIS A C 1
ATOM 939 O O . HIS A 1 113 ? -1.098 1.402 10.968 1.00 91.69 113 HIS A O 1
ATOM 945 N N . LEU A 1 114 ? -1.214 1.286 8.725 1.00 93.88 114 LEU A N 1
ATOM 946 C CA . LEU A 1 114 ? -2.661 1.090 8.668 1.00 93.88 114 LEU A CA 1
ATOM 947 C C . LEU A 1 114 ? -3.097 -0.228 9.321 1.00 93.88 114 LEU A C 1
ATOM 949 O O . LEU A 1 114 ? -4.080 -0.243 10.050 1.00 93.88 114 LEU A O 1
ATOM 953 N N . GLU A 1 115 ? -2.354 -1.315 9.132 1.00 94.06 115 GLU A N 1
ATOM 954 C CA . GLU A 1 115 ? -2.628 -2.601 9.792 1.00 94.06 115 GLU A CA 1
ATOM 955 C C . GLU A 1 115 ? -2.588 -2.468 11.319 1.00 94.06 115 GLU A C 1
ATOM 957 O O . GLU A 1 115 ? -3.531 -2.861 12.000 1.00 94.06 115 GLU A O 1
ATOM 962 N N . LYS A 1 116 ? -1.580 -1.774 11.864 1.00 91.12 116 LYS A N 1
ATOM 963 C CA . LYS A 1 116 ? -1.534 -1.465 13.304 1.00 91.12 116 LYS A CA 1
ATOM 964 C C . LYS A 1 116 ? -2.742 -0.652 13.768 1.00 91.12 116 LYS A C 1
ATOM 966 O O . LYS A 1 116 ? -3.218 -0.845 14.884 1.00 91.12 116 LYS A O 1
ATOM 971 N N . MET A 1 117 ? -3.244 0.264 12.936 1.00 90.31 117 MET A N 1
ATOM 972 C CA . MET A 1 117 ? -4.473 0.997 13.249 1.00 90.31 117 MET A CA 1
ATOM 973 C C . MET A 1 117 ? -5.695 0.073 13.282 1.00 90.31 117 MET A C 1
ATOM 975 O O . MET A 1 117 ? -6.536 0.225 14.166 1.00 90.31 117 MET A O 1
ATOM 979 N N . ALA A 1 118 ? -5.792 -0.884 12.358 1.00 91.06 118 ALA A N 1
ATOM 980 C CA . ALA A 1 118 ? -6.863 -1.879 12.326 1.00 91.06 118 ALA A CA 1
ATOM 981 C C . ALA A 1 118 ? -6.847 -2.798 13.564 1.00 91.06 118 ALA A C 1
ATOM 983 O O . ALA A 1 118 ? -7.895 -3.028 14.181 1.00 91.06 118 ALA A O 1
ATOM 984 N N . ASP A 1 119 ? -5.664 -3.265 13.969 1.00 90.19 119 ASP A N 1
ATOM 985 C CA . ASP A 1 119 ? -5.473 -4.068 15.185 1.00 90.19 119 ASP A CA 1
ATOM 986 C C . ASP A 1 119 ? -5.905 -3.291 16.430 1.00 90.19 119 ASP A C 1
ATOM 988 O O . ASP A 1 119 ? -6.615 -3.794 17.308 1.00 90.19 119 ASP A O 1
ATOM 992 N N . MET A 1 120 ? -5.527 -2.016 16.482 1.00 89.00 120 MET A N 1
ATOM 993 C CA . MET A 1 120 ? -5.873 -1.124 17.575 1.00 89.00 120 MET A CA 1
ATOM 994 C C . MET A 1 120 ? -7.374 -0.844 17.629 1.00 89.00 120 MET A C 1
ATOM 996 O O . MET A 1 120 ? -7.962 -0.960 18.699 1.00 89.00 120 MET A O 1
ATOM 1000 N N . ALA A 1 121 ? -8.021 -0.572 16.493 1.00 87.38 121 ALA A N 1
ATOM 1001 C CA . ALA A 1 121 ? -9.474 -0.417 16.422 1.00 87.38 121 ALA A CA 1
ATOM 1002 C C . ALA A 1 121 ? -10.209 -1.664 16.950 1.00 87.38 121 ALA A C 1
ATOM 1004 O O . ALA A 1 121 ? -11.191 -1.549 17.680 1.00 87.38 121 ALA A O 1
ATOM 1005 N N . SER A 1 122 ? -9.705 -2.858 16.628 1.00 87.81 122 SER A N 1
ATOM 1006 C CA . SER A 1 122 ? -10.261 -4.130 17.112 1.00 87.81 122 SER A CA 1
ATOM 1007 C C . SER A 1 122 ? -10.031 -4.342 18.614 1.00 87.81 122 SER A C 1
ATOM 1009 O O . SER A 1 122 ? -10.913 -4.830 19.323 1.00 87.81 122 SER A O 1
ATOM 1011 N N . THR A 1 123 ? -8.869 -3.924 19.120 1.00 85.75 123 THR A N 1
ATOM 1012 C CA . THR A 1 123 ? -8.545 -3.976 20.552 1.00 85.75 123 THR A CA 1
ATOM 1013 C C . THR A 1 123 ? -9.437 -3.029 21.353 1.00 85.75 123 THR A C 1
ATOM 1015 O O . THR A 1 123 ? -9.982 -3.426 22.380 1.00 85.75 123 THR A O 1
ATOM 1018 N N . LEU A 1 124 ? -9.635 -1.796 20.877 1.00 83.69 124 LEU A N 1
ATOM 1019 C CA . LEU A 1 124 ? -10.507 -0.814 21.524 1.00 83.69 124 LEU A CA 1
ATOM 1020 C C . LEU A 1 124 ? -11.957 -1.307 21.595 1.00 83.69 124 LEU A C 1
ATOM 1022 O O . LEU A 1 124 ? -12.582 -1.224 22.646 1.00 83.69 124 LEU A O 1
ATOM 1026 N N . GLU A 1 125 ? -12.482 -1.901 20.524 1.00 83.38 125 GLU A N 1
ATOM 1027 C CA . GLU A 1 125 ? -13.829 -2.482 20.550 1.00 83.38 125 GLU A CA 1
ATOM 1028 C C . GLU A 1 125 ? -13.945 -3.633 21.560 1.00 83.38 125 GLU A C 1
ATOM 1030 O O . GLU A 1 125 ? -14.892 -3.678 22.344 1.00 83.38 125 GLU A O 1
ATOM 1035 N N . SER A 1 126 ? -12.945 -4.515 21.614 1.00 81.38 126 SER A N 1
ATOM 1036 C CA . SER A 1 126 ? -12.918 -5.623 22.580 1.00 81.38 126 SER A CA 1
ATOM 1037 C C . SER A 1 126 ? -12.909 -5.121 24.030 1.00 81.38 126 SER A C 1
ATOM 1039 O O . SER A 1 126 ? -13.530 -5.713 24.911 1.00 81.38 126 SER A O 1
ATOM 1041 N N . LEU A 1 127 ? -12.230 -3.999 24.280 1.00 78.19 127 LEU A N 1
ATOM 1042 C CA . LEU A 1 127 ? -12.156 -3.359 25.591 1.00 78.19 127 LEU A CA 1
ATOM 1043 C C . LEU A 1 127 ? -13.362 -2.458 25.894 1.00 78.19 127 LEU A C 1
ATOM 1045 O O . LEU A 1 127 ? -13.581 -2.130 27.058 1.00 78.19 127 LEU A O 1
ATOM 1049 N N . ALA A 1 128 ? -14.182 -2.091 24.905 1.00 78.31 128 ALA A N 1
ATOM 1050 C CA . ALA A 1 128 ? -15.400 -1.313 25.135 1.00 78.31 128 ALA A CA 1
ATOM 1051 C C . ALA A 1 128 ? -16.383 -2.057 26.056 1.00 78.31 128 ALA A C 1
ATOM 1053 O O . ALA A 1 128 ? -17.069 -1.428 26.861 1.00 78.31 128 ALA A O 1
ATOM 1054 N N . ALA A 1 129 ? -16.377 -3.395 26.028 1.00 75.50 129 ALA A N 1
ATOM 1055 C CA . ALA A 1 129 ? -17.146 -4.224 26.953 1.00 75.50 129 ALA A CA 1
ATOM 1056 C C . ALA A 1 129 ? -16.804 -3.950 28.432 1.00 75.50 129 ALA A C 1
ATOM 1058 O O . ALA A 1 129 ? -17.701 -3.994 29.277 1.00 75.50 129 ALA A O 1
ATOM 1059 N N . LEU A 1 130 ? -15.554 -3.575 28.748 1.00 72.06 130 LEU A N 1
ATOM 1060 C CA . LEU A 1 130 ? -15.136 -3.214 30.110 1.00 72.06 130 LEU A CA 1
ATOM 1061 C C . LEU A 1 130 ? -15.904 -2.004 30.649 1.00 72.06 130 LEU A C 1
ATOM 1063 O O . LEU A 1 130 ? -16.153 -1.931 31.848 1.00 72.06 130 LEU A O 1
ATOM 1067 N N . GLN A 1 131 ? -16.329 -1.080 29.780 1.00 67.44 131 GLN A N 1
ATOM 1068 C CA . GLN A 1 131 ? -17.113 0.086 30.198 1.00 67.44 131 GLN A CA 1
ATOM 1069 C C . GLN A 1 131 ? -18.522 -0.284 30.672 1.00 67.44 131 GLN A C 1
ATOM 1071 O O . GLN A 1 131 ? -19.137 0.473 31.417 1.00 67.44 131 GLN A O 1
ATOM 1076 N N . SER A 1 132 ? -19.035 -1.439 30.245 1.00 68.94 132 SER A N 1
ATOM 1077 C CA . SER A 1 132 ? -20.359 -1.936 30.631 1.00 68.94 132 SER A CA 1
ATOM 1078 C C . SER A 1 132 ? -20.335 -2.854 31.859 1.00 68.94 132 SER A C 1
ATOM 1080 O O . SER A 1 132 ? -21.394 -3.223 32.373 1.00 68.94 132 SER A O 1
ATOM 1082 N N . MET A 1 133 ? -19.146 -3.220 32.355 1.00 70.00 133 MET A N 1
ATOM 1083 C CA . MET A 1 133 ? -19.007 -4.101 33.512 1.00 70.00 133 MET A CA 1
ATOM 1084 C C . MET A 1 133 ? -19.372 -3.365 34.805 1.00 70.00 133 MET A C 1
ATOM 1086 O O . MET A 1 133 ? -18.700 -2.424 35.217 1.00 70.00 133 MET A O 1
ATOM 1090 N N . LYS A 1 134 ? -20.421 -3.839 35.485 1.00 65.25 134 LYS A N 1
ATOM 1091 C CA . LYS A 1 134 ? -20.819 -3.381 36.825 1.00 65.25 134 LYS A CA 1
ATOM 1092 C C . LYS A 1 134 ? -20.053 -4.157 37.895 1.00 65.25 134 LYS A C 1
ATOM 1094 O O . LYS A 1 134 ? -20.623 -5.002 38.579 1.00 65.25 134 LYS A O 1
ATOM 1099 N N . VAL A 1 135 ? -18.750 -3.915 37.985 1.00 75.56 135 VAL A N 1
ATOM 1100 C CA . VAL A 1 135 ? -17.890 -4.483 39.031 1.00 75.56 135 VAL A CA 1
ATOM 1101 C C . VAL A 1 135 ? -17.278 -3.331 39.817 1.00 75.56 135 VAL A C 1
ATOM 1103 O O . VAL A 1 135 ? -16.743 -2.390 39.233 1.00 75.56 135 VAL A O 1
ATOM 1106 N N . GLU A 1 136 ? -17.379 -3.403 41.141 1.00 74.75 136 GLU A N 1
ATOM 1107 C CA . GLU A 1 136 ? -16.875 -2.380 42.056 1.00 74.75 136 GLU A CA 1
ATOM 1108 C C . GLU A 1 136 ? -15.350 -2.216 41.896 1.00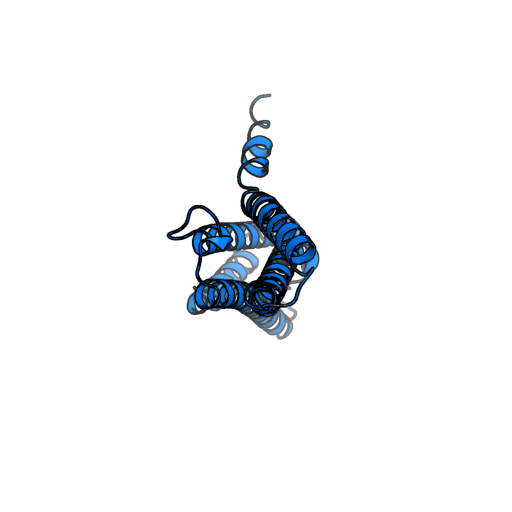 74.75 136 GLU A C 1
ATOM 1110 O O . GLU A 1 136 ? -14.602 -3.196 41.930 1.00 74.75 136 GLU A O 1
ATOM 1115 N N . GLY A 1 137 ? -14.875 -0.985 41.671 1.00 71.94 137 GLY A N 1
ATOM 1116 C CA . GLY A 1 137 ? -13.450 -0.672 41.504 1.00 71.94 137 GLY A CA 1
ATOM 1117 C C . GLY A 1 137 ? -12.947 -0.628 40.053 1.00 71.94 137 GLY A C 1
ATOM 1118 O O . GLY A 1 137 ? -11.772 -0.313 39.827 1.00 71.94 137 GLY A O 1
ATOM 1119 N N . VAL A 1 138 ? -13.804 -0.890 39.059 1.00 78.25 138 VAL A N 1
ATOM 1120 C CA . VAL A 1 138 ? -13.453 -0.820 37.624 1.00 78.25 138 VAL A CA 1
ATOM 1121 C C . VAL A 1 138 ? -13.402 0.623 37.100 1.00 78.25 138 VAL A C 1
ATOM 1123 O O . VAL A 1 138 ? -12.804 0.888 36.056 1.00 78.25 138 VAL A O 1
ATOM 1126 N N . GLU A 1 139 ? -13.895 1.605 37.856 1.00 78.38 139 GLU A N 1
ATOM 1127 C CA . GLU A 1 139 ? -13.940 3.018 37.459 1.00 78.38 139 GLU A CA 1
ATOM 1128 C C . GLU A 1 139 ? -12.548 3.564 37.100 1.00 78.38 139 GLU A C 1
ATOM 1130 O O . GLU A 1 139 ? -12.374 4.246 36.086 1.00 78.38 139 GLU A O 1
ATOM 1135 N N . LYS A 1 140 ? -11.517 3.205 37.879 1.00 79.88 140 LYS A N 1
ATOM 1136 C CA . LYS A 1 140 ? -10.124 3.612 37.607 1.00 79.88 140 LYS A CA 1
ATOM 1137 C C . LYS A 1 140 ? -9.585 3.014 36.304 1.00 79.88 140 LYS A C 1
ATOM 1139 O O . LYS A 1 140 ? -8.764 3.643 35.632 1.00 79.88 140 LYS A O 1
ATOM 1144 N N . ILE A 1 141 ? -10.030 1.809 35.947 1.00 80.31 141 ILE A N 1
ATOM 1145 C CA . ILE A 1 141 ? -9.645 1.122 34.708 1.00 80.31 141 ILE A CA 1
ATOM 1146 C C . ILE A 1 141 ? -10.333 1.796 33.516 1.00 80.31 141 ILE A C 1
ATOM 1148 O O . ILE A 1 141 ? -9.667 2.091 32.524 1.00 80.31 141 ILE A O 1
ATOM 1152 N N . CYS A 1 142 ? -11.616 2.146 33.642 1.00 77.06 142 CYS A N 1
ATOM 1153 C CA . CYS A 1 142 ? -12.365 2.876 32.617 1.00 77.06 142 CYS A CA 1
ATOM 1154 C C . CYS A 1 142 ? -11.751 4.250 32.300 1.00 77.06 142 CYS A C 1
ATOM 1156 O O . CYS A 1 142 ? -11.574 4.588 31.129 1.00 77.06 142 CYS A O 1
ATOM 1158 N N . VAL A 1 143 ? -11.351 5.022 33.317 1.00 81.38 143 VAL A N 1
ATOM 1159 C CA . VAL A 1 143 ? -10.700 6.335 33.118 1.00 81.38 143 VAL A CA 1
ATOM 1160 C C . VAL A 1 143 ? -9.347 6.195 32.407 1.00 81.38 143 VAL A C 1
ATOM 1162 O O . VAL A 1 143 ? -9.035 6.954 31.482 1.00 81.38 143 VAL A O 1
ATOM 1165 N N . ARG A 1 144 ? -8.538 5.194 32.785 1.00 82.62 144 ARG A N 1
ATOM 1166 C CA . ARG A 1 144 ? -7.278 4.889 32.083 1.00 82.62 144 ARG A CA 1
ATOM 1167 C C . ARG A 1 144 ? -7.524 4.493 30.629 1.00 82.62 144 ARG A C 1
ATOM 1169 O O . ARG A 1 144 ? -6.821 4.984 29.750 1.00 82.62 144 ARG A O 1
ATOM 1176 N N . TYR A 1 145 ? -8.533 3.665 30.372 1.00 80.38 145 TYR A N 1
ATOM 1177 C CA . TYR A 1 145 ? -8.923 3.272 29.021 1.00 80.38 145 TYR A CA 1
ATOM 1178 C C . TYR A 1 145 ? -9.290 4.486 28.152 1.00 80.38 145 TYR A C 1
ATOM 1180 O O . TYR A 1 145 ? -8.733 4.650 27.069 1.00 80.38 145 TYR A O 1
ATOM 1188 N N . GLN A 1 146 ? -10.141 5.392 28.645 1.00 79.62 146 GLN A N 1
ATOM 1189 C CA . GLN A 1 146 ? -10.528 6.609 27.912 1.00 79.62 146 GLN A CA 1
ATOM 1190 C C . GLN A 1 146 ? -9.328 7.519 27.600 1.00 79.62 146 GLN A C 1
ATOM 1192 O O . GLN A 1 146 ? -9.248 8.109 26.519 1.00 79.62 146 GLN A O 1
ATOM 1197 N N . THR A 1 147 ? -8.357 7.589 28.516 1.00 85.38 147 THR A N 1
ATOM 1198 C CA . THR A 1 147 ? -7.107 8.339 28.306 1.00 85.38 147 THR A CA 1
ATOM 1199 C C . THR A 1 147 ? -6.264 7.716 27.187 1.00 85.38 147 THR A C 1
ATOM 1201 O O . THR A 1 147 ? -5.728 8.432 26.335 1.00 85.38 147 THR A O 1
ATOM 1204 N N . ILE A 1 148 ? -6.171 6.382 27.155 1.00 82.94 148 ILE A N 1
ATOM 1205 C CA . ILE A 1 148 ? -5.451 5.634 26.115 1.00 82.94 148 ILE A CA 1
ATOM 1206 C C . ILE A 1 148 ? -6.116 5.831 24.752 1.00 82.94 148 ILE A C 1
ATOM 1208 O O . ILE A 1 148 ? -5.404 6.129 23.793 1.00 82.94 148 ILE A O 1
ATOM 1212 N N . VAL A 1 149 ? -7.449 5.732 24.670 1.00 82.25 149 VAL A N 1
ATOM 1213 C CA . VAL A 1 149 ? -8.223 5.988 23.439 1.00 82.25 149 VAL A CA 1
ATOM 1214 C C . VAL A 1 149 ? -7.931 7.392 22.910 1.00 82.25 149 VAL A C 1
ATOM 1216 O O . VAL A 1 149 ? -7.423 7.540 21.803 1.00 82.25 149 VAL A O 1
ATOM 1219 N N . SER A 1 150 ? -8.137 8.420 23.736 1.00 80.94 150 SER A N 1
ATOM 1220 C CA . SER A 1 150 ? -7.975 9.821 23.318 1.00 80.94 150 SER A CA 1
ATOM 1221 C C . SER A 1 150 ? -6.549 10.131 22.839 1.00 80.94 150 SER A C 1
ATOM 1223 O O . SER A 1 150 ? -6.342 10.801 21.826 1.00 80.94 150 SER A O 1
ATOM 1225 N N . THR A 1 151 ? -5.537 9.606 23.541 1.00 81.25 151 THR A N 1
ATOM 1226 C CA . THR A 1 151 ? -4.121 9.795 23.173 1.00 81.25 151 THR A CA 1
ATOM 1227 C C . THR A 1 151 ? -3.788 9.108 21.848 1.00 81.25 151 THR A C 1
ATOM 1229 O O . THR A 1 151 ? -3.040 9.634 21.020 1.00 81.25 151 THR A O 1
ATOM 1232 N N . THR A 1 152 ? -4.342 7.918 21.655 1.00 78.31 152 THR A N 1
ATOM 1233 C CA . THR A 1 152 ? -4.164 7.084 20.471 1.00 78.31 152 THR A CA 1
ATOM 1234 C C . THR A 1 152 ? -4.770 7.726 19.224 1.00 78.31 152 THR A C 1
ATOM 1236 O O . THR A 1 152 ? -4.112 7.813 18.180 1.00 78.31 152 THR A O 1
ATOM 1239 N N . GLU A 1 153 ? -6.001 8.223 19.339 1.00 77.62 153 GLU A N 1
ATOM 1240 C CA . GLU A 1 153 ? -6.709 8.867 18.236 1.00 77.62 153 GLU A CA 1
ATOM 1241 C C . GLU A 1 153 ? -5.974 10.120 17.749 1.00 77.62 153 GLU A C 1
ATOM 1243 O O . GLU A 1 153 ? -5.821 10.328 16.542 1.00 77.62 153 GLU A O 1
ATOM 1248 N N . SER A 1 154 ? -5.436 10.909 18.686 1.00 75.06 154 SER A N 1
ATOM 1249 C CA . SER A 1 154 ? -4.654 12.108 18.378 1.00 75.06 154 SER A CA 1
ATOM 1250 C C . SER A 1 154 ? -3.363 11.782 17.620 1.00 75.06 154 SER A C 1
ATOM 1252 O O . SER A 1 154 ? -3.129 12.335 16.548 1.00 75.06 154 SER A O 1
ATOM 1254 N N . LYS A 1 155 ? -2.531 10.862 18.132 1.00 71.81 155 LYS A N 1
ATOM 1255 C CA . LYS A 1 155 ? -1.210 10.556 17.540 1.00 71.81 155 LYS A CA 1
ATOM 1256 C C . LYS A 1 155 ? -1.301 9.985 16.130 1.00 71.81 155 LYS A C 1
ATOM 1258 O O . LYS A 1 155 ? -0.453 10.250 15.285 1.00 71.81 155 LYS A O 1
ATOM 1263 N N . THR A 1 156 ? -2.320 9.178 15.872 1.00 67.56 156 THR A N 1
ATOM 1264 C CA . THR A 1 156 ? -2.502 8.536 14.568 1.00 67.56 156 THR A CA 1
ATOM 1265 C C . THR A 1 156 ? -2.939 9.541 13.496 1.00 67.56 156 THR A C 1
ATOM 1267 O O . THR A 1 156 ? -2.573 9.402 12.329 1.00 67.56 156 THR A O 1
ATOM 1270 N N . CYS A 1 157 ? -3.691 10.579 13.886 1.00 60.47 157 CYS A N 1
ATOM 1271 C CA . CYS A 1 157 ? -4.074 11.663 12.986 1.00 60.47 157 CYS A CA 1
ATOM 1272 C C . CYS A 1 157 ? -2.830 12.373 12.423 1.00 60.47 157 CYS A C 1
ATOM 1274 O O . CYS A 1 157 ? -2.730 12.556 11.212 1.00 60.47 157 CYS A O 1
ATOM 1276 N N . ASP A 1 158 ? -1.839 12.655 13.272 1.00 59.38 158 ASP A N 1
ATOM 1277 C CA . ASP A 1 158 ? -0.593 13.323 12.869 1.00 59.38 158 ASP A CA 1
ATOM 1278 C C . ASP A 1 158 ? 0.233 12.503 11.863 1.00 59.38 158 ASP A C 1
ATOM 1280 O O . ASP A 1 158 ? 0.872 13.056 10.966 1.00 59.38 158 ASP A O 1
ATOM 1284 N N . VAL A 1 159 ? 0.205 11.169 11.966 1.00 59.41 159 VAL A N 1
ATOM 1285 C CA . VAL A 1 159 ? 0.970 10.290 11.065 1.00 59.41 159 VAL A CA 1
ATOM 1286 C C . VAL A 1 159 ? 0.376 10.257 9.653 1.00 59.41 159 VAL A C 1
ATOM 1288 O O . VAL A 1 159 ? 1.110 10.197 8.659 1.00 59.41 159 VAL A O 1
ATOM 1291 N N . LEU A 1 160 ? -0.951 10.328 9.538 1.00 63.25 160 LEU A N 1
ATOM 1292 C CA . LEU A 1 160 ? -1.635 10.382 8.245 1.00 63.25 160 LEU A CA 1
ATOM 1293 C C . LEU A 1 160 ? -1.597 11.783 7.617 1.00 63.25 160 LEU A C 1
ATOM 1295 O O . LEU A 1 160 ? -1.659 11.899 6.389 1.00 63.25 160 LEU A O 1
ATOM 1299 N N . ASP A 1 161 ? -1.417 12.823 8.436 1.00 56.94 161 ASP A N 1
ATOM 1300 C CA . ASP A 1 161 ? -1.443 14.234 8.038 1.00 56.94 161 ASP A CA 1
ATOM 1301 C C . ASP A 1 161 ? -0.056 14.840 7.737 1.00 56.94 161 ASP A C 1
ATOM 1303 O O . ASP A 1 161 ? 0.127 16.057 7.700 1.00 56.94 161 ASP A O 1
ATOM 1307 N N . GLN A 1 162 ? 0.938 14.008 7.392 1.00 52.00 162 GLN A N 1
ATOM 1308 C CA . GLN A 1 162 ? 2.270 14.437 6.913 1.00 52.00 162 GLN A CA 1
ATOM 1309 C C . GLN A 1 162 ? 2.264 15.334 5.646 1.00 52.00 162 GLN A C 1
ATOM 1311 O O . GLN A 1 162 ? 3.326 15.646 5.100 1.00 52.00 162 GLN A O 1
ATOM 1316 N N . ARG A 1 163 ? 1.100 15.821 5.190 1.00 48.28 163 ARG A N 1
ATOM 1317 C CA . ARG A 1 163 ? 0.939 16.815 4.116 1.00 48.28 163 ARG A CA 1
ATOM 1318 C C . ARG A 1 163 ? 1.796 18.072 4.315 1.00 48.28 163 ARG A C 1
ATOM 1320 O O . ARG A 1 163 ? 2.102 18.737 3.329 1.00 48.28 163 ARG A O 1
ATOM 1327 N N . LYS A 1 164 ? 2.216 18.405 5.542 1.00 44.22 164 LYS A N 1
ATOM 1328 C CA . LYS A 1 164 ? 2.990 19.630 5.814 1.00 44.22 164 LYS A CA 1
ATOM 1329 C C . LYS A 1 164 ? 4.506 19.550 5.606 1.00 44.22 164 LYS A C 1
ATOM 1331 O O . LYS A 1 164 ? 5.124 20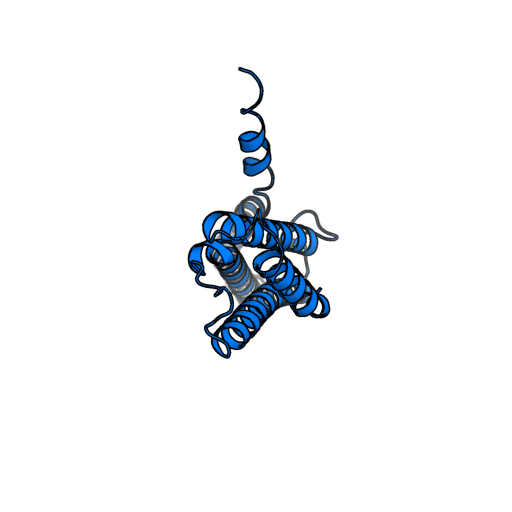.606 5.542 1.00 44.22 164 LYS A O 1
ATOM 1336 N N . LEU A 1 165 ? 5.123 18.374 5.470 1.00 40.25 165 LEU A N 1
ATOM 1337 C CA . LEU A 1 165 ? 6.595 18.296 5.389 1.00 40.25 165 LEU A CA 1
ATOM 1338 C C . LEU A 1 165 ? 7.157 18.257 3.958 1.00 40.25 165 LEU A C 1
ATOM 1340 O O . LEU A 1 165 ? 8.290 18.677 3.743 1.00 40.25 165 LEU A O 1
ATOM 1344 N N . GLU A 1 166 ? 6.386 17.821 2.957 1.00 37.19 166 GLU A N 1
ATOM 1345 C CA . GLU A 1 166 ? 6.926 17.641 1.595 1.00 37.19 166 GLU A CA 1
ATOM 1346 C C . GLU A 1 166 ? 6.778 18.869 0.677 1.00 37.19 166 GLU A C 1
ATOM 1348 O O . GLU A 1 166 ? 7.503 18.980 -0.314 1.00 37.19 166 GLU A O 1
ATOM 1353 N N . VAL A 1 167 ? 5.902 19.829 1.003 1.00 39.19 167 VAL A N 1
ATOM 1354 C CA . VAL A 1 167 ? 5.746 21.063 0.202 1.00 39.19 167 VAL A CA 1
ATOM 1355 C C . VAL A 1 167 ? 6.886 22.055 0.470 1.00 39.19 167 VAL A C 1
ATOM 1357 O O . VAL A 1 167 ? 7.316 22.760 -0.441 1.00 39.19 167 VAL A O 1
ATOM 1360 N N . THR A 1 168 ? 7.469 22.050 1.671 1.00 32.94 168 THR A N 1
ATOM 1361 C CA . THR A 1 168 ? 8.536 22.991 2.053 1.00 32.94 168 THR A CA 1
ATOM 1362 C C . THR A 1 168 ? 9.913 22.611 1.490 1.00 32.94 168 THR A C 1
ATOM 1364 O O . THR A 1 168 ? 10.762 23.478 1.317 1.00 32.94 168 THR A O 1
ATOM 1367 N N . SER A 1 169 ? 10.143 21.344 1.111 1.00 33.34 169 SER A N 1
ATOM 1368 C CA . SER A 1 169 ? 11.435 20.902 0.547 1.00 33.34 169 SER A CA 1
ATOM 1369 C C . SER A 1 169 ? 11.569 21.106 -0.970 1.00 33.34 169 SER A C 1
ATOM 1371 O O . SER A 1 169 ? 12.649 20.883 -1.517 1.00 33.34 169 SER A O 1
ATOM 1373 N N . ARG A 1 170 ? 10.510 21.526 -1.677 1.00 36.53 170 ARG A N 1
ATOM 1374 C CA . ARG A 1 170 ? 10.570 21.843 -3.122 1.00 36.53 170 ARG A CA 1
ATOM 1375 C C . ARG A 1 170 ? 10.638 23.348 -3.420 1.00 36.53 170 ARG A C 1
ATOM 1377 O O . ARG A 1 170 ? 10.599 23.728 -4.585 1.00 36.53 170 ARG A O 1
ATOM 1384 N N . GLY A 1 171 ? 10.766 24.186 -2.388 1.00 35.41 171 GLY A N 1
ATOM 1385 C CA . GLY A 1 171 ? 10.803 25.648 -2.505 1.00 35.41 171 GLY A CA 1
ATOM 1386 C C . GLY A 1 171 ? 12.190 26.290 -2.637 1.00 35.41 171 GLY A C 1
ATOM 1387 O O . GLY A 1 171 ? 12.248 27.478 -2.916 1.00 35.41 171 GLY A O 1
ATOM 1388 N N . ASN A 1 172 ? 13.293 25.546 -2.482 1.00 34.53 172 ASN A N 1
ATOM 1389 C CA . ASN A 1 172 ? 14.651 26.117 -2.455 1.00 34.53 172 ASN A CA 1
ATOM 1390 C C . ASN A 1 172 ? 15.569 25.559 -3.555 1.00 34.53 172 ASN A C 1
ATOM 1392 O O . ASN A 1 172 ? 16.662 25.077 -3.286 1.00 34.53 172 ASN A O 1
ATOM 1396 N N . ASN A 1 173 ? 15.124 25.616 -4.812 1.00 36.91 173 ASN A N 1
ATOM 1397 C CA . ASN A 1 173 ? 16.052 25.557 -5.945 1.00 36.91 173 ASN A CA 1
ATOM 1398 C C . ASN A 1 173 ? 15.499 26.337 -7.145 1.00 36.91 173 ASN A C 1
ATOM 1400 O O . ASN A 1 173 ? 15.124 25.785 -8.179 1.00 36.91 173 ASN A O 1
ATOM 1404 N N . ARG A 1 174 ? 15.427 27.659 -6.984 1.00 41.16 174 ARG A N 1
ATOM 1405 C CA . ARG A 1 174 ? 15.472 28.609 -8.096 1.00 41.16 174 ARG A CA 1
ATOM 1406 C C . ARG A 1 174 ? 16.360 29.782 -7.687 1.00 41.16 174 ARG A C 1
ATOM 1408 O O . ARG A 1 174 ? 16.161 30.354 -6.623 1.00 41.16 174 ARG A O 1
ATOM 1415 N N . ILE A 1 175 ? 17.245 30.145 -8.617 1.00 41.94 175 ILE A N 1
ATOM 1416 C CA . ILE A 1 175 ? 18.137 31.314 -8.658 1.00 41.94 175 ILE A CA 1
ATOM 1417 C C . ILE A 1 175 ? 19.511 31.108 -7.993 1.00 41.94 175 ILE A C 1
ATOM 1419 O O . ILE A 1 175 ? 19.744 31.505 -6.854 1.00 41.94 175 ILE A O 1
ATOM 1423 N N . ARG A 1 176 ? 20.455 30.575 -8.773 1.00 37.09 176 ARG A N 1
ATOM 1424 C CA . ARG A 1 176 ? 21.618 31.335 -9.257 1.00 37.09 176 ARG A CA 1
ATOM 1425 C C . ARG A 1 176 ? 22.091 30.757 -10.584 1.00 37.09 176 ARG A C 1
ATOM 1427 O O . ARG A 1 176 ? 22.011 29.519 -10.725 1.00 37.09 176 ARG A O 1
#

Secondary structure (DSSP, 8-state):
-GGGHHHHHHHHHHHHHH-SSS-SHHHHHHHHHHHHHHHHHHHHHHHTTT-SSGGGS-HHHHHHHHHHHHHHHHHHHHHHHHHHHHHHT-TTSPP----HHHHHHHHHHHHHHHHHHHHHHHHHHHHHGGGG---TT-HHHHHHHHHHHHHHHHHHHHHHTGGGTSSGGGSS----

Organism: NCBI:txid303518

Radius of gyration: 21.55 Å; chains: 1; bounding box: 42×45×68 Å

InterPro domains:
  IPR013594 Dynein heavy chain, tail [PF08385] (1-164)
  IPR026983 Dynein heavy chain [PTHR46532] (2-168)